Protein AF-A0A941ISI5-F1 (afdb_monomer_lite)

Foldseek 3Di:
DLVCCVVVVVDDNVVVVVLVVVDVVVDADDPCPVDPLLVLLLLLVQLVQLLLLLCLCLVLVPDVVSNVVSPVVSVVSVVSNVVSVVVLVVVCVVPVVVNVVSNVVCVVPPDHRCPPRVCVVVVVVVCVVSVSGD

Radius of gyration: 16.81 Å; chains: 1; bounding box: 42×26×42 Å

Structure (mmCIF, N/CA/C/O backbone):
data_AF-A0A941ISI5-F1
#
_entry.id   AF-A0A941ISI5-F1
#
loop_
_atom_site.group_PDB
_atom_site.id
_atom_site.type_symbol
_atom_site.label_atom_id
_atom_site.label_alt_id
_atom_site.label_comp_id
_atom_site.label_asym_id
_atom_site.label_entity_id
_atom_site.label_seq_id
_atom_site.pdbx_PDB_ins_code
_atom_site.Cartn_x
_atom_site.Cartn_y
_atom_site.Cartn_z
_atom_site.occupancy
_atom_site.B_iso_or_equiv
_atom_site.auth_seq_id
_atom_site.auth_comp_id
_atom_site.auth_asym_id
_atom_site.auth_atom_id
_atom_site.pdbx_PDB_model_num
ATOM 1 N N . MET A 1 1 ? -10.518 -8.007 8.949 1.00 93.00 1 MET A N 1
ATOM 2 C CA . MET A 1 1 ? -10.632 -6.576 9.322 1.00 93.00 1 MET A CA 1
ATOM 3 C C . MET A 1 1 ? -12.075 -6.131 9.519 1.00 93.00 1 MET A C 1
ATOM 5 O O . MET A 1 1 ? -12.406 -5.774 10.636 1.00 93.00 1 MET A O 1
ATOM 9 N N . ARG A 1 2 ? -12.946 -6.188 8.500 1.00 94.56 2 ARG A N 1
ATOM 10 C CA . ARG A 1 2 ? -14.364 -5.791 8.627 1.00 94.56 2 ARG A CA 1
ATOM 11 C C . ARG A 1 2 ? -15.073 -6.449 9.815 1.00 94.56 2 ARG A C 1
ATOM 13 O O . ARG A 1 2 ? -15.578 -5.751 10.681 1.00 94.56 2 ARG A O 1
ATOM 20 N N . ASP A 1 3 ? -15.046 -7.776 9.890 1.00 95.25 3 ASP A N 1
ATOM 21 C CA . ASP A 1 3 ? -15.761 -8.497 10.952 1.00 95.25 3 ASP A CA 1
ATOM 22 C C . ASP A 1 3 ? -15.199 -8.193 12.342 1.00 95.25 3 ASP A C 1
ATOM 24 O O . ASP A 1 3 ? -15.957 -8.104 13.299 1.00 95.25 3 ASP A O 1
ATOM 28 N N . TYR A 1 4 ? -13.886 -7.954 12.440 1.00 96.12 4 TYR A N 1
ATOM 29 C CA . TYR A 1 4 ? -13.265 -7.469 13.671 1.00 96.12 4 TYR A CA 1
ATOM 30 C C . TYR A 1 4 ? -13.867 -6.123 14.093 1.00 96.12 4 TYR A C 1
ATOM 32 O O . TYR A 1 4 ? -14.339 -6.015 15.217 1.00 96.12 4 TYR A O 1
ATOM 40 N N . LEU A 1 5 ? -13.919 -5.139 13.186 1.00 96.31 5 LEU A N 1
ATOM 41 C CA . LEU A 1 5 ? -14.471 -3.806 13.462 1.00 96.31 5 LEU A CA 1
ATOM 42 C C . LEU A 1 5 ? -15.951 -3.852 13.874 1.00 96.31 5 LEU A C 1
ATOM 44 O O . LEU A 1 5 ? -16.368 -3.105 14.758 1.00 96.31 5 LEU A O 1
ATOM 48 N N . LEU A 1 6 ? -16.735 -4.741 13.257 1.00 95.25 6 LEU A N 1
ATOM 49 C CA . LEU A 1 6 ? -18.151 -4.926 13.578 1.00 95.25 6 LEU A CA 1
ATOM 50 C C . LEU A 1 6 ? -18.347 -5.632 14.927 1.00 95.25 6 LEU A C 1
ATOM 52 O O . LEU A 1 6 ? -19.168 -5.201 15.735 1.00 95.25 6 LEU A O 1
ATOM 56 N N . ALA A 1 7 ? -17.589 -6.700 15.189 1.00 96.12 7 ALA A N 1
ATOM 57 C CA . ALA A 1 7 ? -17.700 -7.479 16.420 1.00 96.12 7 ALA A CA 1
ATOM 58 C C . ALA A 1 7 ? -17.195 -6.705 17.645 1.00 96.12 7 ALA A C 1
ATOM 60 O O . ALA A 1 7 ? -17.811 -6.776 18.707 1.00 96.12 7 ALA A O 1
ATOM 61 N N . SER A 1 8 ? -16.108 -5.940 17.497 1.00 95.12 8 SER A N 1
ATOM 62 C CA . SER A 1 8 ? -15.562 -5.095 18.565 1.00 95.12 8 SER A CA 1
ATOM 63 C C . SER A 1 8 ? -16.340 -3.794 18.760 1.00 95.12 8 SER A C 1
ATOM 65 O O . SER A 1 8 ? -16.161 -3.129 19.777 1.00 95.12 8 SER A O 1
ATOM 67 N N . ARG A 1 9 ? -17.201 -3.424 17.799 1.00 94.50 9 ARG A N 1
ATOM 68 C CA . ARG A 1 9 ? -17.879 -2.119 17.735 1.00 94.50 9 ARG A CA 1
ATOM 69 C C . ARG A 1 9 ? -16.901 -0.940 17.782 1.00 94.50 9 ARG A C 1
ATOM 71 O O . ARG A 1 9 ? -17.235 0.123 18.297 1.00 94.50 9 ARG A O 1
ATOM 78 N N . ALA A 1 10 ? -15.700 -1.124 17.233 1.00 92.56 10 ALA A N 1
ATOM 79 C CA . ALA A 1 10 ? -14.674 -0.083 17.178 1.00 92.56 10 ALA A CA 1
ATOM 80 C C . ALA A 1 10 ? -15.065 1.098 16.270 1.00 92.56 10 ALA A C 1
ATOM 82 O O . ALA A 1 10 ? -14.480 2.173 16.370 1.00 92.56 10 ALA A O 1
ATOM 83 N N . VAL A 1 11 ? -16.046 0.906 15.382 1.00 94.56 11 VAL A N 1
ATOM 84 C CA . VAL A 1 11 ? -16.573 1.935 14.477 1.00 94.56 11 VAL A CA 1
ATOM 85 C C . VAL A 1 11 ? -18.090 1.825 14.342 1.00 94.56 11 VAL A C 1
ATOM 87 O O . VAL A 1 11 ? -18.692 0.798 14.653 1.00 94.56 11 VAL A O 1
ATOM 90 N N . ASP A 1 12 ? -18.696 2.895 13.834 1.00 96.69 12 ASP A N 1
ATOM 91 C CA . ASP A 1 12 ? -20.098 2.941 13.425 1.00 96.69 12 ASP A CA 1
ATOM 92 C C . ASP A 1 12 ? -20.308 2.050 12.176 1.00 96.69 12 ASP A C 1
ATOM 94 O O . ASP A 1 12 ? -19.721 2.336 11.123 1.00 96.69 12 ASP A O 1
ATOM 98 N N . PRO A 1 13 ? -21.089 0.955 12.275 1.00 95.56 13 PRO A N 1
ATOM 99 C CA . PRO A 1 13 ? -21.221 -0.026 11.200 1.00 95.56 13 PRO A CA 1
ATOM 100 C C . PRO A 1 13 ? -21.941 0.540 9.972 1.00 95.56 13 PRO A C 1
ATOM 102 O O . PRO A 1 13 ? -21.572 0.206 8.846 1.00 95.56 13 PRO A O 1
ATOM 105 N N . ASP A 1 14 ? -22.913 1.433 10.171 1.00 96.31 14 ASP A N 1
ATOM 106 C CA . ASP A 1 14 ? -23.683 2.017 9.074 1.00 96.31 14 ASP A CA 1
ATOM 107 C C . ASP A 1 14 ? -22.796 2.956 8.260 1.00 96.31 14 ASP A C 1
ATOM 109 O O . ASP A 1 14 ? -22.764 2.885 7.030 1.00 96.31 14 ASP A O 1
ATOM 113 N N . LYS A 1 15 ? -21.997 3.786 8.943 1.00 94.56 15 LYS A N 1
ATOM 114 C CA . LYS A 1 15 ? -21.024 4.661 8.274 1.00 94.56 15 LYS A CA 1
ATOM 115 C C . LYS A 1 15 ? -19.944 3.871 7.547 1.00 94.56 15 LYS A C 1
ATOM 117 O O . LYS A 1 15 ? -19.574 4.252 6.438 1.00 94.56 15 LYS A O 1
ATOM 122 N N . LEU A 1 16 ? -19.447 2.782 8.142 1.00 93.69 16 LEU A N 1
ATOM 123 C CA . LEU A 1 16 ? -18.443 1.926 7.508 1.00 93.69 16 LEU A CA 1
ATOM 124 C C . LEU A 1 16 ? -18.963 1.346 6.186 1.00 93.69 16 LEU A C 1
ATOM 126 O O . LEU A 1 16 ? -18.259 1.399 5.176 1.00 93.69 16 LEU A O 1
ATOM 130 N N . GLU A 1 17 ? -20.183 0.807 6.173 1.00 95.31 17 GLU A N 1
ATOM 131 C CA . GLU A 1 17 ? -20.750 0.218 4.957 1.00 95.31 17 GLU A CA 1
ATOM 132 C C . GLU A 1 17 ? -21.143 1.267 3.922 1.00 95.31 17 GLU A C 1
ATOM 134 O O . GLU A 1 17 ? -20.846 1.080 2.744 1.00 95.31 17 GLU A O 1
ATOM 139 N N . GLN A 1 18 ? -21.731 2.396 4.333 1.00 94.50 18 GLN A N 1
ATOM 140 C CA . GLN A 1 18 ? -22.018 3.507 3.417 1.00 94.50 18 GLN A CA 1
ATOM 141 C C . GLN A 1 18 ? -20.746 3.977 2.708 1.00 94.50 18 GLN A C 1
ATOM 143 O O . GLN A 1 18 ? -20.728 4.114 1.484 1.00 94.50 18 GLN A O 1
ATOM 148 N N . PHE A 1 19 ? -19.664 4.153 3.466 1.00 91.12 19 PHE A N 1
ATOM 149 C CA . PHE A 1 19 ? -18.372 4.543 2.924 1.00 91.12 19 PHE A CA 1
ATOM 150 C C . PHE A 1 19 ? -17.800 3.487 1.963 1.00 91.12 19 PHE A C 1
ATOM 152 O O . PHE A 1 19 ? -17.347 3.827 0.870 1.00 91.12 19 PHE A O 1
ATOM 159 N N . ARG A 1 20 ? -17.872 2.195 2.318 1.00 91.56 20 ARG A N 1
ATOM 160 C CA . ARG A 1 20 ? -17.443 1.102 1.427 1.00 91.56 20 ARG A CA 1
ATOM 161 C C . ARG A 1 20 ? -18.237 1.071 0.124 1.00 91.56 20 ARG A C 1
ATOM 163 O O . ARG A 1 20 ? -17.633 0.905 -0.931 1.00 91.56 20 ARG A O 1
ATOM 170 N N . MET A 1 21 ? -19.563 1.206 0.187 1.00 93.81 21 MET A N 1
ATOM 171 C CA . MET A 1 21 ? -20.416 1.177 -1.005 1.00 93.81 21 MET A CA 1
ATOM 172 C C . MET A 1 21 ? -20.149 2.375 -1.917 1.00 93.81 21 MET A C 1
ATOM 174 O O . MET A 1 21 ? -20.075 2.193 -3.131 1.00 93.81 21 MET A O 1
ATOM 178 N N . ALA A 1 22 ? -19.950 3.568 -1.347 1.00 91.06 22 ALA A N 1
ATOM 179 C CA . ALA A 1 22 ? -19.582 4.759 -2.110 1.00 91.06 22 ALA A CA 1
ATOM 180 C C . ALA A 1 22 ? -18.252 4.551 -2.851 1.00 91.06 22 ALA A C 1
ATOM 182 O O . ALA A 1 22 ? -18.219 4.626 -4.077 1.00 91.06 22 ALA A O 1
ATOM 183 N N . HIS A 1 23 ? -17.195 4.162 -2.130 1.00 87.06 23 HIS A N 1
ATOM 184 C CA . HIS A 1 23 ? -15.875 3.943 -2.723 1.00 87.06 23 HIS A CA 1
ATOM 185 C C . HIS A 1 23 ? -15.885 2.854 -3.811 1.00 87.06 23 HIS A C 1
ATOM 187 O O . HIS A 1 23 ? -15.310 3.026 -4.882 1.00 87.06 23 HIS A O 1
ATOM 193 N N . MET A 1 24 ? -16.587 1.740 -3.573 1.00 89.88 24 MET A N 1
ATOM 194 C CA . MET A 1 24 ? -16.704 0.669 -4.568 1.00 89.88 24 MET A CA 1
ATOM 195 C C . MET A 1 24 ? -17.481 1.084 -5.821 1.00 89.88 24 MET A C 1
ATOM 197 O O . MET A 1 24 ? -17.214 0.548 -6.894 1.00 89.88 24 MET A O 1
ATOM 201 N N . SER A 1 25 ? -18.439 2.004 -5.687 1.00 91.38 25 SER A N 1
ATOM 202 C CA . SER A 1 25 ? -19.242 2.501 -6.811 1.00 91.38 25 SER A CA 1
ATOM 203 C C . SER A 1 25 ? -18.483 3.522 -7.659 1.00 91.38 25 SER A C 1
ATOM 205 O O . SER A 1 25 ? -18.705 3.591 -8.864 1.00 91.38 25 SER A O 1
ATOM 207 N N . GLU A 1 26 ? -17.585 4.298 -7.047 1.00 88.00 26 GLU A N 1
ATOM 208 C CA . GLU A 1 26 ? -16.682 5.220 -7.749 1.00 88.00 26 GLU A CA 1
ATOM 209 C C . GLU A 1 26 ? -15.611 4.467 -8.551 1.00 88.00 26 GLU A C 1
ATOM 211 O O . GLU A 1 26 ? -15.233 4.888 -9.645 1.00 88.00 26 GLU A O 1
ATOM 216 N N . GLY A 1 27 ? -15.163 3.322 -8.032 1.00 83.50 27 GLY A N 1
ATOM 217 C CA . GLY A 1 27 ? -14.104 2.526 -8.636 1.00 83.50 27 GLY A CA 1
ATOM 218 C C . GLY A 1 27 ? -12.713 3.120 -8.404 1.00 83.50 27 GLY A C 1
ATOM 219 O O . GLY A 1 27 ? -12.524 4.100 -7.686 1.00 83.50 27 GLY A O 1
ATOM 220 N N . PHE A 1 28 ? -11.706 2.484 -8.997 1.00 83.69 28 PHE A N 1
ATOM 221 C CA . PHE A 1 28 ? -10.315 2.909 -8.897 1.00 83.69 28 PHE A CA 1
ATOM 222 C C . PHE A 1 28 ? -9.628 2.754 -10.247 1.00 83.69 28 PHE A C 1
ATOM 224 O O . PHE A 1 28 ? -9.739 1.714 -10.899 1.00 83.69 28 PHE A O 1
ATOM 231 N N . GLU A 1 29 ? -8.878 3.777 -10.637 1.00 84.38 29 GLU A N 1
ATOM 232 C CA . GLU A 1 29 ? -8.007 3.747 -11.800 1.00 84.38 29 GLU A CA 1
ATOM 233 C C . GLU A 1 29 ? -6.581 4.062 -11.349 1.00 84.38 29 GLU A C 1
ATOM 235 O O . GLU A 1 29 ? -6.342 5.064 -10.682 1.00 84.38 29 GLU A O 1
ATOM 240 N N . SER A 1 30 ? -5.628 3.193 -11.693 1.00 84.88 30 SER A N 1
ATOM 241 C CA . SER A 1 30 ? -4.225 3.435 -11.361 1.00 84.88 30 SER A CA 1
ATOM 242 C C . SER A 1 30 ? -3.618 4.470 -12.303 1.00 84.88 30 SER A C 1
ATOM 244 O O . SER A 1 30 ? -3.618 4.266 -13.521 1.00 84.88 30 SER A O 1
ATOM 246 N N . ASP A 1 31 ? -2.966 5.487 -11.738 1.00 86.62 31 ASP A N 1
ATOM 247 C CA . ASP A 1 31 ? -2.138 6.451 -12.480 1.00 86.62 31 ASP A CA 1
ATOM 248 C C . ASP A 1 31 ? -1.056 5.757 -13.333 1.00 86.62 31 ASP A C 1
ATOM 250 O O . ASP A 1 31 ? -0.633 6.255 -14.378 1.00 86.62 31 ASP A O 1
ATOM 254 N N . ASN A 1 32 ? -0.649 4.547 -12.936 1.00 90.88 32 ASN A N 1
ATOM 255 C CA . ASN A 1 32 ? 0.401 3.764 -13.579 1.00 90.88 32 ASN A CA 1
ATOM 256 C C . ASN A 1 32 ? -0.114 2.770 -14.635 1.00 90.88 32 ASN A C 1
ATOM 258 O O . ASN A 1 32 ? 0.688 2.028 -15.205 1.00 90.88 32 ASN A O 1
ATOM 262 N N . ARG A 1 33 ? -1.421 2.767 -14.960 1.00 87.62 33 ARG A N 1
ATOM 263 C CA . ARG A 1 33 ? -2.024 1.815 -15.924 1.00 87.62 33 ARG A CA 1
ATOM 264 C C . ARG A 1 33 ? -1.387 1.842 -17.317 1.00 87.62 33 ARG A C 1
ATOM 266 O O . ARG A 1 33 ? -1.517 0.895 -18.085 1.00 87.62 33 ARG A O 1
ATOM 273 N N . HIS A 1 34 ? -0.729 2.947 -17.655 1.00 91.56 34 HIS A N 1
ATOM 274 C CA . HIS A 1 34 ? -0.085 3.179 -18.941 1.00 91.56 34 HIS A CA 1
ATOM 275 C C . HIS A 1 34 ? 1.222 2.381 -19.116 1.00 91.56 34 HIS A C 1
ATOM 277 O O . HIS A 1 34 ? 1.720 2.271 -20.234 1.00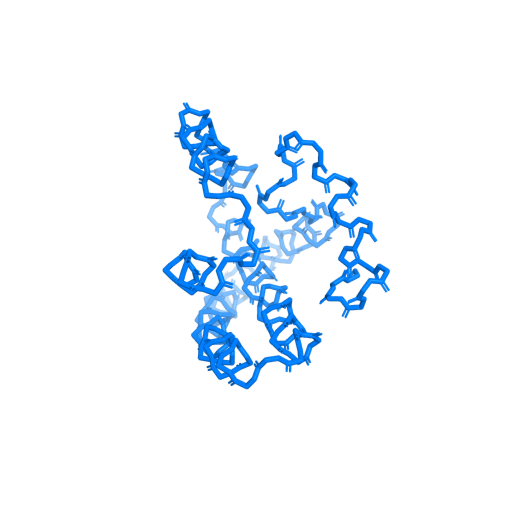 91.56 34 HIS A O 1
ATOM 283 N N . SER A 1 35 ? 1.799 1.834 -18.037 1.00 95.75 35 SER A N 1
ATOM 284 C CA . SER A 1 35 ? 3.084 1.133 -18.077 1.00 95.75 35 SER A CA 1
ATOM 285 C C . SER A 1 35 ? 3.160 0.005 -17.050 1.00 95.75 35 SER A C 1
ATOM 287 O O . SER A 1 35 ? 3.013 0.215 -15.845 1.00 95.75 35 SER A O 1
ATOM 289 N N . MET A 1 36 ? 3.492 -1.201 -17.521 1.00 94.88 36 MET A N 1
ATOM 290 C CA . MET A 1 36 ? 3.722 -2.351 -16.641 1.00 94.88 36 MET A CA 1
ATOM 291 C C . MET A 1 36 ? 4.916 -2.148 -15.702 1.00 94.88 36 MET A C 1
ATOM 293 O O . MET A 1 36 ? 4.833 -2.546 -14.545 1.00 94.88 36 MET A O 1
ATOM 297 N N . LEU A 1 37 ? 5.998 -1.500 -16.155 1.00 97.00 37 LEU A N 1
ATOM 298 C CA . LEU A 1 37 ? 7.150 -1.215 -15.288 1.00 97.00 37 LEU A CA 1
ATOM 299 C C . LEU A 1 37 ? 6.768 -0.262 -14.151 1.00 97.00 37 LEU A C 1
ATOM 301 O O . LEU A 1 37 ? 7.118 -0.525 -13.004 1.00 97.00 37 LEU A O 1
ATOM 305 N N . HIS A 1 38 ? 5.995 0.788 -14.445 1.00 97.25 38 HIS A N 1
ATOM 306 C CA . HIS A 1 38 ? 5.497 1.707 -13.417 1.00 97.25 38 HIS A CA 1
ATOM 307 C C . HIS A 1 38 ? 4.510 1.021 -12.476 1.00 97.25 38 HIS A C 1
ATOM 309 O O . HIS A 1 38 ? 4.580 1.220 -11.271 1.00 97.25 38 HIS A O 1
ATOM 315 N N . SER A 1 39 ? 3.622 0.174 -13.001 1.00 96.00 39 SER A N 1
ATOM 316 C CA . SER A 1 39 ? 2.673 -0.586 -12.182 1.00 96.00 39 SER A CA 1
ATOM 317 C C . SER A 1 39 ? 3.393 -1.528 -11.213 1.00 96.00 39 SER A C 1
ATOM 319 O O . SER A 1 39 ? 3.107 -1.523 -10.020 1.00 96.00 39 SER A O 1
ATOM 321 N N . VAL A 1 40 ? 4.378 -2.291 -11.694 1.00 96.94 40 VAL A N 1
ATOM 322 C CA . VAL A 1 40 ? 5.176 -3.197 -10.853 1.00 96.94 40 VAL A CA 1
ATOM 323 C C . VAL A 1 40 ? 6.009 -2.414 -9.834 1.00 96.94 40 VAL A C 1
ATOM 325 O O . VAL A 1 40 ? 6.062 -2.806 -8.669 1.00 96.94 40 VAL A O 1
ATOM 328 N N . ALA A 1 41 ? 6.617 -1.294 -10.240 1.00 96.75 41 ALA A N 1
ATOM 329 C CA . ALA A 1 41 ? 7.338 -0.411 -9.325 1.00 96.75 41 ALA A CA 1
ATOM 330 C C . ALA A 1 41 ? 6.414 0.138 -8.231 1.00 96.75 41 ALA A C 1
ATOM 332 O O . ALA A 1 41 ? 6.732 0.028 -7.049 1.00 96.75 41 ALA A O 1
ATOM 333 N N . TYR A 1 42 ? 5.244 0.652 -8.611 1.00 96.62 42 TYR A N 1
ATOM 334 C CA . TYR A 1 42 ? 4.240 1.183 -7.696 1.00 96.62 42 TYR A CA 1
ATOM 335 C C . TYR A 1 42 ? 3.809 0.155 -6.657 1.00 96.62 42 TYR A C 1
A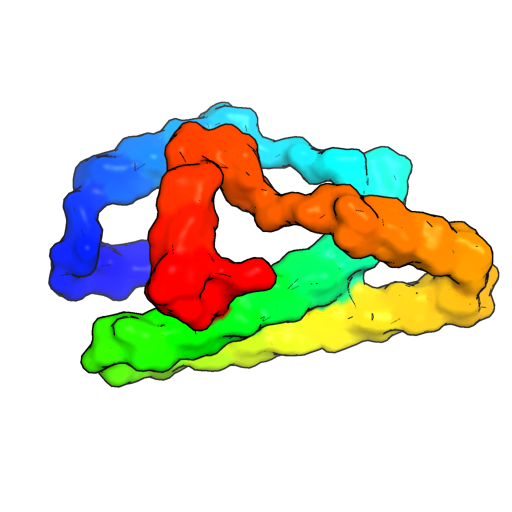TOM 337 O O . TYR A 1 42 ? 3.879 0.439 -5.463 1.00 96.62 42 TYR A O 1
ATOM 345 N N . VAL A 1 43 ? 3.428 -1.050 -7.090 1.00 95.94 43 VAL A N 1
ATOM 346 C CA . VAL A 1 43 ? 2.957 -2.082 -6.159 1.00 95.94 43 VAL A CA 1
ATOM 347 C C . VAL A 1 43 ? 4.093 -2.575 -5.254 1.00 95.94 43 VAL A C 1
ATOM 349 O O . VAL A 1 43 ? 3.861 -2.802 -4.072 1.00 95.94 43 VAL A O 1
ATOM 352 N N . ALA A 1 44 ? 5.345 -2.638 -5.728 1.00 95.44 44 ALA A N 1
ATOM 353 C CA . ALA A 1 44 ? 6.479 -2.985 -4.863 1.00 95.44 44 ALA A CA 1
ATOM 354 C C . ALA A 1 44 ? 6.640 -2.015 -3.674 1.00 95.44 44 ALA A C 1
ATOM 356 O O . ALA A 1 44 ? 6.861 -2.457 -2.544 1.00 95.44 44 ALA A O 1
ATOM 357 N N . PHE A 1 45 ? 6.510 -0.705 -3.912 1.00 95.00 45 PHE A N 1
ATOM 358 C CA . PHE A 1 45 ? 6.562 0.298 -2.842 1.00 95.00 45 PHE A CA 1
ATOM 359 C C . PHE A 1 45 ? 5.283 0.325 -2.006 1.00 95.00 45 PHE A C 1
ATOM 361 O O . PHE A 1 45 ? 5.356 0.453 -0.785 1.00 95.00 45 PHE A O 1
ATOM 368 N N . GLN A 1 46 ? 4.120 0.164 -2.635 1.00 95.88 46 GLN A N 1
ATOM 369 C CA . GLN A 1 46 ? 2.842 0.175 -1.935 1.00 95.88 46 GLN A CA 1
ATOM 370 C C . GLN A 1 46 ? 2.709 -0.994 -0.953 1.00 95.88 46 GLN A C 1
ATOM 372 O O . GLN A 1 46 ? 2.248 -0.772 0.162 1.00 95.88 46 GLN A O 1
ATOM 377 N N . GLU A 1 47 ? 3.159 -2.197 -1.312 1.00 96.88 47 GLU A N 1
ATOM 378 C CA . GLU A 1 47 ? 3.147 -3.364 -0.415 1.00 96.88 47 GLU A CA 1
ATOM 379 C C . GLU A 1 47 ? 4.113 -3.186 0.770 1.00 96.88 47 GLU A C 1
ATOM 381 O O . GLU A 1 47 ? 3.828 -3.588 1.899 1.00 96.88 47 GLU A O 1
ATOM 386 N N . LEU A 1 48 ? 5.257 -2.519 0.556 1.00 93.94 48 LEU A N 1
ATOM 387 C CA . LEU A 1 48 ? 6.139 -2.133 1.662 1.00 93.94 48 LEU A CA 1
ATOM 388 C C . LEU A 1 48 ? 5.452 -1.130 2.598 1.00 93.94 48 LEU A C 1
ATOM 390 O O . LEU A 1 48 ? 5.542 -1.266 3.820 1.00 93.94 48 LEU A O 1
ATOM 394 N N . ALA A 1 49 ? 4.777 -0.132 2.025 1.00 93.69 49 ALA A N 1
ATOM 395 C CA . ALA A 1 49 ? 4.076 0.899 2.774 1.00 93.69 49 ALA A CA 1
ATOM 396 C C . ALA A 1 49 ? 2.950 0.309 3.633 1.00 93.69 49 ALA A C 1
ATOM 398 O O . ALA A 1 49 ? 2.869 0.581 4.835 1.00 93.69 49 ALA A O 1
ATOM 399 N N . THR A 1 50 ? 2.112 -0.551 3.052 1.00 93.81 50 THR A N 1
ATOM 400 C CA . THR A 1 50 ? 0.997 -1.153 3.784 1.00 93.81 50 THR A CA 1
ATOM 401 C C . THR A 1 50 ? 1.466 -2.156 4.828 1.00 93.81 50 THR A C 1
ATOM 403 O O . THR A 1 50 ? 0.933 -2.132 5.936 1.00 93.81 50 THR A O 1
ATOM 406 N N . ARG A 1 51 ? 2.559 -2.895 4.582 1.00 95.75 51 ARG A N 1
ATOM 407 C CA . ARG A 1 51 ? 3.206 -3.726 5.613 1.00 95.75 51 ARG A CA 1
ATOM 408 C C . ARG A 1 51 ? 3.554 -2.927 6.864 1.00 95.75 51 ARG A C 1
ATOM 410 O O . ARG A 1 51 ? 3.319 -3.392 7.983 1.00 95.75 51 ARG A O 1
ATOM 417 N N . ILE A 1 52 ? 4.168 -1.756 6.687 1.00 94.69 52 ILE A N 1
ATOM 418 C CA . ILE A 1 52 ? 4.538 -0.871 7.799 1.00 94.69 52 ILE A CA 1
ATOM 419 C C . ILE A 1 52 ? 3.269 -0.374 8.495 1.00 94.69 52 ILE A C 1
ATOM 421 O O . ILE A 1 52 ? 3.150 -0.511 9.713 1.00 94.69 52 ILE A O 1
ATOM 425 N N . SER A 1 53 ? 2.297 0.113 7.720 1.00 94.81 53 SER A N 1
ATOM 426 C CA . SER A 1 53 ? 1.030 0.625 8.244 1.00 94.81 53 SER A CA 1
ATOM 427 C C . SER A 1 53 ? 0.263 -0.424 9.061 1.00 94.81 53 SER A C 1
ATOM 429 O O . SER A 1 53 ? -0.141 -0.133 10.187 1.00 94.81 53 SER A O 1
ATOM 431 N N . HIS A 1 54 ? 0.116 -1.660 8.576 1.00 96.81 54 HIS A N 1
ATOM 432 C CA . HIS A 1 54 ? -0.578 -2.724 9.305 1.00 96.81 54 HIS A CA 1
ATOM 433 C C . HIS A 1 54 ? 0.159 -3.132 10.575 1.00 96.81 54 HIS A C 1
ATOM 435 O O . HIS A 1 54 ? -0.472 -3.295 11.620 1.00 96.81 54 HIS A O 1
ATOM 441 N N . ARG A 1 55 ? 1.490 -3.257 10.519 1.00 95.50 55 ARG A N 1
ATOM 442 C CA . ARG A 1 55 ? 2.291 -3.591 11.700 1.00 95.50 55 ARG A CA 1
ATOM 443 C C . ARG A 1 55 ? 2.160 -2.522 12.786 1.00 95.50 55 ARG A C 1
ATOM 445 O O . ARG A 1 55 ? 1.939 -2.864 13.945 1.00 95.50 55 ARG A O 1
ATOM 452 N N . ASN A 1 56 ? 2.258 -1.249 12.411 1.00 96.06 56 ASN A N 1
ATOM 453 C CA . ASN A 1 56 ? 2.142 -0.141 13.355 1.00 96.06 56 ASN A CA 1
ATOM 454 C C . ASN A 1 56 ? 0.713 -0.007 13.891 1.00 96.06 56 ASN A C 1
ATOM 456 O O . ASN A 1 56 ? 0.530 0.133 15.095 1.00 96.06 56 ASN A O 1
ATOM 460 N N . THR A 1 57 ? -0.301 -0.133 13.029 1.00 95.94 57 THR A N 1
ATOM 461 C CA . THR A 1 57 ? -1.715 -0.107 13.443 1.00 95.94 57 THR A CA 1
ATOM 462 C C . THR A 1 57 ? -2.024 -1.223 14.438 1.00 95.94 57 THR A C 1
ATOM 464 O O . THR A 1 57 ? -2.685 -0.980 15.445 1.00 95.94 57 THR A O 1
ATOM 467 N N . GLY A 1 58 ? -1.527 -2.440 14.188 1.00 95.94 58 GLY A N 1
ATOM 468 C CA . GLY A 1 58 ? -1.686 -3.572 15.100 1.00 95.94 58 GLY A CA 1
ATOM 469 C C . GLY A 1 58 ? -1.117 -3.257 16.477 1.00 95.94 58 GLY A C 1
ATOM 470 O O . GLY A 1 58 ? -1.843 -3.321 17.469 1.00 95.94 58 GLY A O 1
ATOM 471 N N . HIS A 1 59 ? 0.134 -2.799 16.513 1.00 94.62 59 HIS A N 1
ATOM 472 C CA . HIS A 1 59 ? 0.820 -2.451 17.752 1.00 94.62 59 HIS A CA 1
ATOM 473 C C . HIS A 1 59 ? 0.117 -1.330 18.531 1.00 94.62 59 HIS A C 1
ATOM 475 O O . HIS A 1 59 ? -0.080 -1.435 19.741 1.00 94.62 59 HIS A O 1
ATOM 481 N N . GLN A 1 60 ? -0.303 -0.275 17.835 1.00 95.00 60 GLN A N 1
ATOM 482 C CA . GLN A 1 60 ? -0.907 0.903 18.456 1.00 95.00 60 GLN A CA 1
ATOM 483 C C . GLN A 1 60 ? -2.371 0.733 18.844 1.00 95.00 60 GLN A C 1
ATOM 485 O O . GLN A 1 60 ? -2.882 1.502 19.654 1.00 95.00 60 GLN A O 1
ATOM 490 N N . SER A 1 61 ? -3.051 -0.283 18.313 1.00 93.94 61 SER A N 1
ATOM 491 C CA . SER A 1 61 ? -4.445 -0.559 18.664 1.00 93.94 61 SER A CA 1
ATOM 492 C C . SER A 1 61 ? -4.654 -0.862 20.153 1.00 93.94 61 SER A C 1
ATOM 494 O O . SER A 1 61 ? -5.766 -0.706 20.653 1.00 93.94 61 SER A O 1
ATOM 496 N N . GLY A 1 62 ? -3.618 -1.340 20.857 1.00 94.12 62 GLY A N 1
ATOM 497 C CA . GLY A 1 62 ? -3.725 -1.817 22.238 1.00 94.12 62 GLY A CA 1
ATOM 498 C C . GLY A 1 62 ? -4.562 -3.096 22.403 1.00 94.12 62 GLY A C 1
ATOM 499 O O . GLY A 1 62 ? -4.769 -3.543 23.530 1.00 94.12 62 GLY A O 1
ATOM 500 N N . ASP A 1 63 ? -5.028 -3.702 21.306 1.00 96.38 63 ASP A N 1
ATOM 501 C CA . ASP A 1 63 ? -5.858 -4.906 21.298 1.00 96.38 63 ASP A CA 1
ATOM 502 C C . ASP A 1 63 ? -5.055 -6.115 20.774 1.00 96.38 63 ASP A C 1
ATOM 504 O O . ASP A 1 63 ? -4.713 -6.162 19.587 1.00 96.38 63 ASP A O 1
ATOM 508 N N . PRO A 1 64 ? -4.803 -7.146 21.608 1.00 96.62 64 PRO A N 1
ATOM 509 C CA . PRO A 1 64 ? -4.070 -8.346 21.201 1.00 96.62 64 PRO A CA 1
ATOM 510 C C . PRO A 1 64 ? -4.679 -9.104 20.011 1.00 96.62 64 PRO A C 1
ATOM 512 O O . PRO A 1 64 ? -3.964 -9.814 19.296 1.00 96.62 64 PRO A O 1
ATOM 515 N N . VAL A 1 65 ? -5.998 -9.011 19.805 1.00 96.75 65 VAL A N 1
ATOM 516 C CA . VAL A 1 65 ? -6.683 -9.637 18.664 1.00 96.75 65 VAL A CA 1
ATOM 517 C C . VAL A 1 65 ? -6.394 -8.857 17.387 1.00 96.75 65 VAL A C 1
ATOM 519 O O . VAL A 1 65 ? -6.081 -9.465 16.359 1.00 96.75 65 VAL A O 1
ATOM 522 N N . CYS A 1 66 ? -6.455 -7.526 17.459 1.00 97.25 66 CYS A N 1
ATOM 523 C CA . CYS A 1 66 ? -6.127 -6.646 16.342 1.00 97.25 66 CYS A CA 1
ATOM 524 C C . CYS A 1 66 ? -4.660 -6.793 15.937 1.00 97.25 66 CYS A C 1
ATOM 526 O O . CYS A 1 66 ? -4.378 -7.052 14.767 1.00 97.25 66 CYS A O 1
ATOM 528 N N . ASP A 1 67 ? -3.744 -6.739 16.907 1.00 97.62 67 ASP A N 1
ATOM 529 C CA . ASP A 1 67 ? -2.305 -6.883 16.676 1.00 97.62 67 ASP A CA 1
ATOM 530 C C . ASP A 1 67 ? -1.980 -8.200 15.960 1.00 97.62 67 ASP A C 1
ATOM 532 O O . ASP A 1 67 ? -1.365 -8.220 14.893 1.00 97.62 67 ASP A O 1
ATOM 536 N N . ARG A 1 68 ? -2.514 -9.322 16.458 1.00 97.62 68 ARG A N 1
ATOM 537 C CA . ARG A 1 68 ? -2.311 -10.634 15.828 1.00 97.62 68 ARG A CA 1
ATOM 538 C C . ARG A 1 68 ? -2.911 -10.720 14.425 1.00 97.62 68 ARG A C 1
ATOM 540 O O . ARG A 1 68 ? -2.330 -11.374 13.558 1.00 97.62 68 ARG A O 1
ATOM 547 N N . MET A 1 69 ? -4.083 -10.122 14.202 1.00 97.94 69 MET A N 1
ATOM 548 C CA . MET A 1 69 ? -4.719 -10.093 12.884 1.00 97.94 69 MET A CA 1
ATOM 549 C C . MET A 1 69 ? -3.869 -9.290 11.895 1.00 97.94 69 MET A C 1
ATOM 551 O O . MET A 1 69 ? -3.563 -9.794 10.815 1.00 97.94 69 MET A O 1
ATOM 555 N N . LEU A 1 70 ? -3.465 -8.072 12.257 1.00 98.06 70 LEU A N 1
ATOM 556 C CA . LEU A 1 70 ? -2.710 -7.188 11.372 1.00 98.06 70 LEU A CA 1
ATOM 557 C C . LEU A 1 70 ? -1.265 -7.653 11.165 1.00 98.06 70 LEU A C 1
ATOM 559 O O . LEU A 1 70 ? -0.734 -7.485 10.073 1.00 98.06 70 LEU A O 1
ATOM 563 N N . ALA A 1 71 ? -0.659 -8.346 12.133 1.00 97.56 71 ALA A N 1
ATOM 564 C CA . ALA A 1 71 ? 0.635 -9.002 11.948 1.00 97.56 71 ALA A CA 1
ATOM 565 C C . ALA A 1 71 ? 0.603 -10.089 10.857 1.00 97.56 71 ALA A C 1
ATOM 567 O O . ALA A 1 71 ? 1.584 -10.264 10.130 1.00 97.56 71 ALA A O 1
ATOM 568 N N . ARG A 1 72 ? -0.518 -10.812 10.711 1.00 97.88 72 ARG A N 1
ATOM 569 C CA . ARG A 1 72 ? -0.699 -11.786 9.618 1.00 97.88 72 ARG A CA 1
ATOM 570 C C . ARG A 1 72 ? -0.807 -11.082 8.270 1.00 97.88 72 ARG A C 1
ATOM 572 O O . ARG A 1 72 ? -0.079 -11.447 7.358 1.00 97.88 72 ARG A O 1
ATOM 579 N N . ILE A 1 73 ? -1.616 -10.026 8.187 1.00 97.94 73 ILE A N 1
ATOM 580 C CA . ILE A 1 73 ? -1.749 -9.222 6.961 1.00 97.94 73 ILE A CA 1
ATOM 581 C C . ILE A 1 73 ? -0.390 -8.633 6.556 1.00 97.94 73 ILE A C 1
ATOM 583 O O . ILE A 1 73 ? 0.044 -8.820 5.427 1.00 97.94 73 ILE A O 1
ATOM 587 N N . ALA A 1 74 ? 0.350 -8.041 7.497 1.00 97.12 74 ALA A N 1
ATOM 588 C CA . ALA A 1 74 ? 1.687 -7.504 7.239 1.00 97.12 74 ALA A CA 1
ATOM 589 C C . ALA A 1 74 ? 2.703 -8.580 6.797 1.00 97.12 74 ALA A C 1
ATOM 591 O O . ALA A 1 74 ? 3.702 -8.276 6.141 1.00 97.12 74 ALA A O 1
ATOM 592 N N . THR A 1 75 ? 2.485 -9.845 7.175 1.00 97.50 75 THR A N 1
ATOM 593 C CA . THR A 1 75 ? 3.303 -10.969 6.698 1.00 97.50 75 THR A CA 1
ATOM 594 C C . THR A 1 75 ? 3.009 -11.263 5.229 1.00 97.50 75 THR A C 1
ATOM 596 O O . THR A 1 75 ? 3.954 -11.422 4.456 1.00 97.50 75 THR A O 1
ATOM 599 N N . ASP A 1 76 ? 1.738 -11.266 4.833 1.00 97.94 76 ASP A N 1
ATOM 600 C CA . ASP A 1 76 ? 1.328 -11.466 3.439 1.00 97.94 76 ASP A CA 1
ATOM 601 C C . ASP A 1 76 ? 1.851 -10.331 2.545 1.00 97.94 76 ASP A C 1
ATOM 603 O O . ASP A 1 76 ? 2.491 -10.585 1.525 1.00 97.94 76 ASP A O 1
ATOM 607 N N . GLU A 1 77 ? 1.724 -9.080 2.986 1.00 97.25 77 GLU A N 1
ATOM 608 C CA . GLU A 1 77 ? 2.247 -7.907 2.265 1.00 97.25 77 GLU A CA 1
ATOM 609 C C . GLU A 1 77 ? 3.772 -7.944 2.115 1.00 97.25 77 GLU A C 1
ATOM 611 O O . GLU A 1 77 ? 4.328 -7.541 1.094 1.00 97.25 77 GLU A O 1
ATOM 616 N N . ASN A 1 78 ? 4.489 -8.505 3.094 1.00 95.25 78 ASN A N 1
ATOM 617 C CA . ASN A 1 78 ? 5.922 -8.743 2.945 1.00 95.25 78 ASN A CA 1
ATOM 618 C C . ASN A 1 78 ? 6.224 -9.755 1.827 1.00 95.25 78 ASN A C 1
ATOM 620 O O . ASN A 1 78 ? 7.197 -9.575 1.093 1.00 95.25 78 ASN A O 1
ATOM 624 N N . LEU A 1 79 ? 5.420 -10.815 1.694 1.00 97.81 79 LEU A N 1
ATOM 625 C CA . LEU A 1 79 ? 5.571 -11.792 0.612 1.00 97.81 79 LEU A CA 1
ATOM 626 C C . LEU A 1 79 ? 5.251 -11.162 -0.749 1.00 97.81 79 LEU A C 1
ATOM 628 O O . LEU A 1 79 ? 6.006 -11.374 -1.701 1.00 97.81 79 LEU A O 1
ATOM 632 N N . HIS A 1 80 ? 4.205 -10.338 -0.832 1.00 98.12 80 HIS A N 1
ATOM 633 C CA . HIS A 1 80 ? 3.866 -9.590 -2.044 1.00 98.12 80 HIS A CA 1
ATOM 634 C C . HIS A 1 80 ? 4.980 -8.617 -2.438 1.00 98.12 80 HIS A C 1
ATOM 636 O O . HIS A 1 80 ? 5.434 -8.619 -3.582 1.00 98.12 80 HIS A O 1
ATOM 642 N N . MET A 1 81 ? 5.499 -7.842 -1.482 1.00 95.88 81 MET A N 1
ATOM 643 C CA . MET A 1 81 ? 6.618 -6.931 -1.718 1.00 95.88 81 MET A CA 1
ATOM 644 C C . MET A 1 81 ? 7.840 -7.682 -2.254 1.00 95.88 81 MET A C 1
ATOM 646 O O . MET A 1 81 ? 8.440 -7.260 -3.242 1.00 95.88 81 MET A O 1
ATOM 650 N N . VAL A 1 82 ? 8.192 -8.829 -1.660 1.00 96.88 82 VAL A N 1
ATOM 651 C CA . VAL A 1 82 ? 9.305 -9.661 -2.145 1.00 96.88 82 VAL A CA 1
ATOM 652 C C . VAL A 1 82 ? 9.055 -10.147 -3.572 1.00 96.88 82 VAL A C 1
ATOM 654 O O . VAL A 1 82 ? 9.983 -10.118 -4.384 1.00 96.88 82 VAL A O 1
ATOM 657 N N . PHE A 1 83 ? 7.827 -10.555 -3.895 1.00 98.19 83 PHE A N 1
ATOM 658 C CA . PHE A 1 83 ? 7.447 -10.957 -5.246 1.00 98.19 83 PHE A CA 1
ATOM 659 C C . PHE A 1 83 ? 7.663 -9.821 -6.259 1.00 98.19 83 PHE A C 1
ATOM 661 O O . PHE A 1 83 ? 8.434 -9.990 -7.207 1.00 98.19 83 PHE A O 1
ATOM 668 N N . TYR A 1 84 ? 7.083 -8.639 -6.032 1.00 97.88 84 TYR A N 1
ATOM 669 C CA . TYR A 1 84 ? 7.219 -7.507 -6.958 1.00 97.88 84 TYR A CA 1
ATOM 670 C C . TYR A 1 84 ? 8.646 -6.960 -7.028 1.00 97.88 84 TYR A C 1
ATOM 672 O O . TYR A 1 84 ? 9.130 -6.624 -8.109 1.00 97.88 84 TYR A O 1
ATOM 680 N N . ARG A 1 85 ? 9.381 -6.951 -5.912 1.00 96.56 85 ARG A N 1
ATOM 681 C CA . ARG A 1 85 ? 10.806 -6.599 -5.898 1.00 96.56 85 ARG A CA 1
ATOM 682 C C . ARG A 1 85 ? 11.630 -7.554 -6.762 1.00 96.56 85 ARG A C 1
ATOM 684 O O . ARG A 1 85 ? 12.546 -7.116 -7.453 1.00 96.56 85 ARG A O 1
ATOM 691 N N . ASN A 1 86 ? 11.333 -8.853 -6.735 1.00 98.12 86 ASN A N 1
ATOM 692 C CA . ASN A 1 86 ? 12.034 -9.824 -7.576 1.00 98.12 86 ASN A CA 1
ATOM 693 C C . ASN A 1 86 ? 11.705 -9.622 -9.066 1.00 98.12 86 ASN A C 1
ATOM 695 O O . ASN A 1 86 ? 12.603 -9.751 -9.896 1.00 98.12 86 ASN A O 1
ATOM 699 N N . LEU A 1 87 ? 10.470 -9.233 -9.403 1.00 98.00 87 LEU A N 1
ATOM 700 C CA . LEU A 1 87 ? 10.118 -8.826 -10.769 1.00 98.00 87 LEU A CA 1
ATOM 701 C C . LEU A 1 87 ? 10.890 -7.575 -11.209 1.00 98.00 87 LEU A C 1
ATOM 703 O O . LEU A 1 87 ? 11.449 -7.570 -12.302 1.00 98.00 87 LEU A O 1
ATOM 707 N N . LEU A 1 88 ? 10.993 -6.548 -10.356 1.00 97.38 88 LEU A N 1
ATOM 708 C CA . LEU A 1 88 ? 11.818 -5.367 -10.645 1.00 97.38 88 LEU A CA 1
ATOM 709 C C . LEU A 1 88 ? 13.288 -5.727 -10.832 1.00 97.38 88 LEU A C 1
ATOM 711 O O . LEU A 1 88 ? 13.938 -5.189 -11.721 1.00 97.38 88 LEU A O 1
ATOM 715 N N . LYS A 1 89 ? 13.817 -6.648 -10.021 1.00 98.31 89 LYS A N 1
ATOM 716 C CA . LYS A 1 89 ? 15.194 -7.122 -10.172 1.00 98.31 89 LYS A CA 1
ATOM 717 C C . LYS A 1 89 ? 15.414 -7.741 -11.556 1.00 98.31 89 LYS A C 1
ATOM 719 O O . LYS A 1 89 ? 16.372 -7.375 -12.224 1.00 98.31 89 LYS A O 1
ATOM 724 N N . ALA A 1 90 ? 14.513 -8.615 -12.002 1.00 98.38 90 ALA A N 1
ATOM 725 C CA . ALA A 1 90 ? 14.581 -9.184 -13.347 1.00 98.38 90 ALA A CA 1
ATOM 726 C C . ALA A 1 90 ? 14.422 -8.106 -14.438 1.00 98.38 90 ALA A C 1
ATOM 728 O O . ALA A 1 90 ? 15.111 -8.140 -15.453 1.00 98.38 90 ALA A O 1
ATOM 729 N N . ALA A 1 91 ? 13.566 -7.103 -14.220 1.00 98.19 91 ALA A N 1
ATOM 730 C CA . ALA A 1 91 ? 13.426 -5.977 -15.139 1.00 98.19 91 ALA A CA 1
ATOM 731 C C . ALA A 1 91 ? 14.721 -5.153 -15.257 1.00 98.19 91 ALA A C 1
ATOM 733 O O . ALA A 1 91 ? 15.097 -4.779 -16.366 1.00 98.19 91 ALA A O 1
ATOM 734 N N . PHE A 1 92 ? 15.452 -4.946 -14.156 1.00 98.50 92 PHE A N 1
ATOM 735 C CA . PHE A 1 92 ? 16.767 -4.297 -14.175 1.00 98.50 92 PHE A CA 1
ATOM 736 C C . PHE A 1 92 ? 17.814 -5.078 -14.978 1.00 98.50 92 PHE A C 1
ATOM 738 O O . PHE A 1 92 ? 18.682 -4.461 -15.589 1.00 98.50 92 PHE A O 1
ATOM 745 N N . GLU A 1 93 ? 17.735 -6.409 -15.005 1.00 98.50 93 GLU A N 1
ATOM 746 C CA . GLU A 1 93 ? 18.628 -7.250 -15.814 1.00 98.50 93 GLU A CA 1
ATOM 747 C C . GLU A 1 93 ? 18.326 -7.134 -17.321 1.00 98.50 93 GLU A C 1
ATOM 749 O O . GLU A 1 93 ? 19.235 -7.252 -18.140 1.00 98.50 93 GLU A O 1
ATOM 754 N N . ILE A 1 94 ? 17.067 -6.874 -17.694 1.00 98.25 94 ILE A N 1
ATOM 755 C CA . ILE A 1 94 ? 16.612 -6.815 -19.094 1.00 98.25 94 ILE A CA 1
ATOM 756 C C . ILE A 1 94 ? 16.675 -5.390 -19.665 1.00 98.25 94 ILE A C 1
ATOM 758 O O . ILE A 1 94 ? 17.102 -5.189 -20.800 1.00 98.25 94 ILE A O 1
ATOM 762 N N . ALA A 1 95 ? 16.210 -4.400 -18.903 1.00 98.06 95 ALA A N 1
ATOM 763 C CA . ALA A 1 95 ? 16.031 -3.016 -19.336 1.00 98.06 95 ALA A CA 1
ATOM 764 C C . ALA A 1 95 ? 16.345 -2.039 -18.181 1.00 98.06 95 ALA A C 1
ATOM 766 O O . ALA A 1 95 ? 15.426 -1.440 -17.607 1.00 98.06 95 ALA A O 1
ATOM 767 N N . PRO A 1 96 ? 17.628 -1.869 -17.812 1.00 98.25 96 PRO A N 1
ATOM 768 C CA . PRO A 1 96 ? 18.029 -1.133 -16.613 1.00 98.25 96 PRO A CA 1
ATOM 769 C C . PRO A 1 96 ? 17.598 0.338 -16.622 1.00 98.25 96 PRO A C 1
ATOM 771 O O . PRO A 1 96 ? 17.036 0.803 -15.631 1.00 98.25 96 PRO A O 1
ATOM 774 N N . ASP A 1 97 ? 17.789 1.051 -17.735 1.00 98.38 97 ASP A N 1
ATOM 775 C CA . ASP A 1 97 ? 17.476 2.484 -17.818 1.00 98.38 97 ASP A CA 1
ATOM 776 C C . ASP A 1 97 ? 15.971 2.749 -17.700 1.00 98.38 97 ASP A C 1
ATOM 778 O O . ASP A 1 97 ? 15.546 3.593 -16.910 1.00 98.38 97 ASP A O 1
ATOM 782 N N . LEU A 1 98 ? 15.148 1.980 -18.423 1.00 98.06 98 LEU A N 1
ATOM 783 C CA . LEU A 1 98 ? 13.686 2.085 -18.347 1.00 98.06 98 LEU A CA 1
ATOM 784 C C . LEU A 1 98 ? 13.166 1.700 -16.959 1.00 98.06 98 LEU A C 1
ATOM 786 O O . LEU A 1 98 ? 12.251 2.336 -16.437 1.00 98.06 98 LEU A O 1
ATOM 790 N N . THR A 1 99 ? 13.759 0.674 -16.344 1.00 98.31 99 THR A N 1
ATOM 791 C CA . THR A 1 99 ? 13.381 0.249 -14.991 1.00 98.31 99 THR A CA 1
ATOM 792 C C . THR A 1 99 ? 13.743 1.323 -13.967 1.00 98.31 99 THR A C 1
ATOM 794 O O . THR A 1 99 ? 12.923 1.641 -13.106 1.00 98.31 99 THR A O 1
ATOM 797 N N . MET A 1 100 ? 14.922 1.947 -14.082 1.00 98.19 100 MET A N 1
ATOM 798 C CA . MET A 1 100 ? 15.325 3.040 -13.194 1.00 98.19 100 MET A CA 1
ATOM 799 C C . MET A 1 100 ? 14.420 4.267 -13.347 1.00 98.19 100 MET A C 1
ATOM 801 O O . MET A 1 100 ? 14.042 4.868 -12.343 1.00 98.19 100 MET A O 1
ATOM 805 N N . GLN A 1 101 ? 14.034 4.618 -14.578 1.00 98.19 101 GLN A N 1
ATOM 806 C CA . GLN A 1 101 ? 13.079 5.702 -14.835 1.00 98.19 101 GLN A CA 1
ATOM 807 C C . GLN A 1 101 ? 11.737 5.431 -14.148 1.00 98.19 101 GLN A C 1
ATOM 809 O O . GLN A 1 101 ? 11.286 6.260 -13.363 1.00 98.19 101 GLN A O 1
ATOM 814 N N . ALA A 1 102 ? 11.165 4.238 -14.339 1.00 97.88 102 ALA A N 1
ATOM 815 C CA . ALA A 1 102 ? 9.900 3.864 -13.708 1.00 97.88 102 ALA A CA 1
ATOM 816 C C . ALA A 1 102 ? 9.971 3.893 -12.173 1.00 97.88 102 ALA A C 1
ATOM 818 O O . ALA A 1 102 ? 9.065 4.401 -11.515 1.00 97.88 102 ALA A O 1
ATOM 819 N N . VAL A 1 103 ? 11.064 3.387 -11.589 1.00 97.75 103 VAL A N 1
ATOM 820 C CA . VAL A 1 103 ? 11.290 3.448 -10.137 1.00 97.75 103 VAL A CA 1
ATOM 821 C C . VAL A 1 103 ? 11.364 4.896 -9.659 1.00 97.75 103 VAL A C 1
ATOM 823 O O . VAL A 1 103 ? 10.688 5.247 -8.694 1.00 97.75 103 VAL A O 1
ATOM 826 N N . ARG A 1 104 ? 12.142 5.752 -10.330 1.00 97.81 104 ARG A N 1
ATOM 827 C CA . ARG A 1 104 ? 12.252 7.175 -9.987 1.00 97.81 104 ARG A CA 1
ATOM 828 C C . ARG A 1 104 ? 10.893 7.864 -10.056 1.00 97.81 104 ARG A C 1
ATOM 830 O O . ARG A 1 104 ? 10.544 8.596 -9.133 1.00 97.81 104 ARG A O 1
ATOM 837 N N . ASP A 1 105 ? 10.145 7.642 -11.130 1.00 97.00 105 ASP A N 1
ATOM 838 C CA . ASP A 1 105 ? 8.867 8.312 -11.366 1.00 97.00 105 ASP A CA 1
ATOM 839 C C . ASP A 1 105 ? 7.829 7.904 -10.324 1.00 97.00 105 ASP A C 1
ATOM 841 O O . ASP A 1 105 ? 7.135 8.765 -9.782 1.00 97.00 105 ASP A O 1
ATOM 845 N N . VAL A 1 106 ? 7.789 6.621 -9.964 1.00 96.12 106 VAL A N 1
ATOM 846 C CA . VAL A 1 106 ? 6.939 6.124 -8.881 1.00 96.12 106 VAL A CA 1
ATOM 847 C C . VAL A 1 106 ? 7.356 6.696 -7.533 1.00 96.12 106 VAL A C 1
ATOM 849 O O . VAL A 1 106 ? 6.493 7.174 -6.810 1.00 96.12 106 VAL A O 1
ATOM 852 N N . VAL A 1 107 ? 8.644 6.669 -7.177 1.00 94.88 107 VAL A N 1
ATOM 853 C CA . VAL A 1 107 ? 9.111 7.138 -5.859 1.00 94.88 107 VAL A CA 1
ATOM 854 C C . VAL A 1 107 ? 8.835 8.628 -5.670 1.00 94.88 107 VAL A C 1
ATOM 856 O O . VAL A 1 107 ? 8.368 9.034 -4.610 1.00 94.88 107 VAL A O 1
ATOM 859 N N . VAL A 1 108 ? 9.090 9.447 -6.693 1.00 95.75 108 VAL A N 1
ATOM 860 C CA . VAL A 1 108 ? 8.888 10.904 -6.623 1.00 95.75 108 VAL A CA 1
ATOM 861 C C . VAL A 1 108 ? 7.408 11.271 -6.541 1.00 95.75 108 VAL A C 1
ATOM 863 O O . VAL A 1 108 ? 7.057 12.241 -5.873 1.00 95.75 108 VAL A O 1
ATOM 866 N N . ASN A 1 109 ? 6.540 10.507 -7.205 1.00 93.25 109 ASN A N 1
ATOM 867 C CA . ASN A 1 109 ? 5.110 10.801 -7.282 1.00 93.25 109 ASN A CA 1
ATOM 868 C C . ASN A 1 109 ? 4.258 9.862 -6.420 1.00 93.25 109 ASN A C 1
ATOM 870 O O . ASN A 1 109 ? 3.046 9.791 -6.622 1.00 93.25 109 ASN A O 1
ATOM 874 N N . PHE A 1 110 ? 4.867 9.120 -5.490 1.00 91.31 110 PHE A 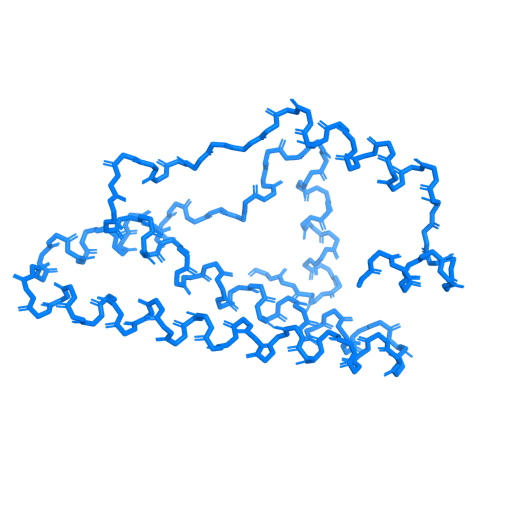N 1
ATOM 875 C CA . PHE A 1 110 ? 4.173 8.063 -4.766 1.00 91.31 110 PHE A CA 1
ATOM 876 C C . PHE A 1 110 ? 2.985 8.622 -3.981 1.00 91.31 110 PHE A C 1
ATOM 878 O O . PHE A 1 110 ? 3.112 9.568 -3.202 1.00 91.31 110 PHE A O 1
ATOM 885 N N . ARG A 1 111 ? 1.822 7.996 -4.163 1.00 87.75 111 ARG A N 1
ATOM 886 C CA . ARG A 1 111 ? 0.607 8.276 -3.401 1.00 87.75 111 ARG A CA 1
ATOM 887 C C . ARG A 1 111 ? -0.066 6.969 -3.024 1.00 87.75 111 ARG A C 1
ATOM 889 O O . ARG A 1 111 ? -0.155 6.042 -3.833 1.00 87.75 111 ARG A O 1
ATOM 896 N N . MET A 1 112 ? -0.575 6.911 -1.799 1.00 86.62 112 MET A N 1
ATOM 897 C CA . MET A 1 112 ? -1.372 5.774 -1.344 1.00 86.62 112 MET A CA 1
ATOM 898 C C . MET A 1 112 ? -2.621 5.622 -2.224 1.00 86.62 112 MET A C 1
ATOM 900 O O . MET A 1 112 ? -3.221 6.634 -2.574 1.00 86.62 112 MET A O 1
ATOM 904 N N . PRO A 1 113 ? -3.069 4.396 -2.543 1.00 80.88 113 PRO A N 1
ATOM 905 C CA . PRO A 1 113 ? -4.193 4.173 -3.461 1.00 80.88 113 PRO A CA 1
ATOM 906 C C . PRO A 1 113 ? -5.511 4.797 -2.972 1.00 80.88 113 PRO A C 1
ATOM 908 O O . PRO A 1 113 ? -6.389 5.102 -3.769 1.00 80.88 113 PRO A O 1
ATOM 911 N N . GLY A 1 114 ? -5.630 5.050 -1.664 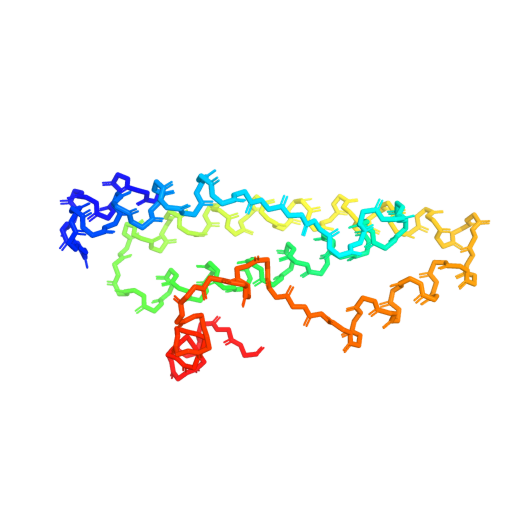1.00 79.94 114 GLY A N 1
ATOM 912 C CA . GLY A 1 114 ? -6.755 5.768 -1.068 1.00 79.94 114 GLY A CA 1
ATOM 913 C C . GLY A 1 114 ? -6.701 7.293 -1.198 1.00 79.94 114 GLY A C 1
ATOM 914 O O . GLY A 1 114 ? -7.578 7.949 -0.653 1.00 79.94 114 GLY A O 1
ATOM 915 N N . HIS A 1 115 ? -5.716 7.890 -1.879 1.00 82.25 115 HIS A N 1
ATOM 916 C CA . HIS A 1 115 ? -5.530 9.349 -1.879 1.00 82.25 115 HIS A CA 1
ATOM 917 C C . HIS A 1 115 ? -6.706 10.144 -2.469 1.00 82.25 115 HIS A C 1
ATOM 919 O O . HIS A 1 115 ? -6.811 11.343 -2.232 1.00 82.25 115 HIS A O 1
ATOM 925 N N . SER A 1 116 ? -7.553 9.511 -3.283 1.00 81.31 116 SER A N 1
ATOM 926 C CA . SER A 1 116 ? -8.738 10.122 -3.894 1.00 81.31 116 SER A CA 1
ATOM 927 C C . SER A 1 116 ? -9.972 10.071 -2.991 1.00 81.31 116 SER A C 1
ATOM 929 O O . SER A 1 116 ? -10.981 10.700 -3.299 1.00 81.31 116 SER A O 1
ATOM 931 N N . ILE A 1 117 ? -9.901 9.348 -1.870 1.00 83.38 117 ILE A N 1
ATOM 932 C CA . ILE A 1 117 ? -11.009 9.196 -0.933 1.00 83.38 117 ILE A CA 1
ATOM 933 C C . ILE A 1 117 ? -11.345 10.553 -0.286 1.00 83.38 117 ILE A C 1
ATOM 935 O O . ILE A 1 117 ? -10.446 11.232 0.229 1.00 83.38 117 ILE A O 1
ATOM 939 N N . PRO A 1 118 ? -12.635 10.935 -0.201 1.00 82.25 118 PRO A N 1
ATOM 940 C CA . PRO A 1 118 ? -13.049 12.123 0.536 1.00 82.25 118 PRO A CA 1
ATOM 941 C C . PRO A 1 118 ? -12.534 12.1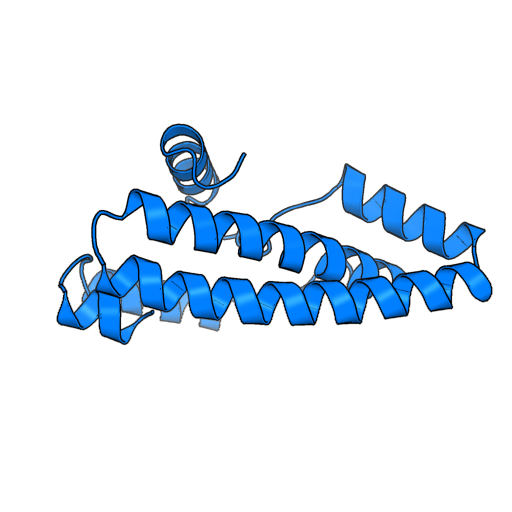22 1.983 1.00 82.25 118 PRO A C 1
ATOM 943 O O . PRO A 1 118 ? -12.800 11.206 2.759 1.00 82.25 118 PRO A O 1
ATOM 946 N N . GLY A 1 119 ? -11.797 13.171 2.359 1.00 84.31 119 GLY A N 1
ATOM 947 C CA . GLY A 1 119 ? -11.221 13.309 3.701 1.00 84.31 119 GLY A CA 1
ATOM 948 C C . GLY A 1 119 ? -9.919 12.533 3.938 1.00 84.31 119 GLY A C 1
ATOM 949 O O . GLY A 1 119 ? -9.445 12.513 5.077 1.00 84.31 119 GLY A O 1
ATOM 950 N N . PHE A 1 120 ? -9.314 11.944 2.899 1.00 85.38 120 PHE A N 1
ATOM 951 C CA . PHE A 1 120 ? -8.074 11.173 3.023 1.00 85.38 120 PHE A CA 1
ATOM 952 C C . PHE A 1 120 ? -6.932 11.965 3.665 1.00 85.38 120 PHE A C 1
ATOM 954 O O . PHE A 1 120 ? -6.268 11.439 4.547 1.00 85.38 120 PHE A O 1
ATOM 961 N N . GLU A 1 121 ? -6.726 13.233 3.303 1.00 86.06 121 GLU A N 1
ATOM 962 C CA . GLU A 1 121 ? -5.646 14.053 3.882 1.00 86.06 121 GLU A CA 1
ATOM 963 C C . GLU A 1 121 ? -5.763 14.182 5.405 1.00 86.06 121 GLU A C 1
ATOM 965 O O . GLU A 1 121 ? -4.774 14.080 6.131 1.00 86.06 121 GLU A O 1
ATOM 970 N N . ARG A 1 122 ? -6.992 14.340 5.911 1.00 88.75 122 ARG A N 1
ATOM 971 C CA . ARG A 1 122 ? -7.252 14.391 7.351 1.00 88.75 122 ARG A CA 1
ATOM 972 C C . ARG A 1 122 ? -6.972 13.041 8.010 1.00 88.75 122 ARG A C 1
ATOM 974 O O . ARG A 1 122 ? -6.391 13.016 9.092 1.00 88.75 122 ARG A O 1
ATOM 981 N N . ALA A 1 123 ? -7.370 11.940 7.374 1.00 86.88 123 ALA A N 1
ATOM 982 C CA . ALA A 1 123 ? -7.087 10.595 7.869 1.00 86.88 123 ALA A CA 1
ATOM 983 C C . ALA A 1 123 ? -5.578 10.294 7.860 1.00 86.88 123 ALA A C 1
ATOM 985 O O . ALA A 1 123 ? -5.053 9.779 8.841 1.00 86.88 123 ALA A O 1
ATOM 986 N N . ALA A 1 124 ? -4.864 10.695 6.806 1.00 86.81 124 ALA A N 1
ATOM 987 C CA . ALA A 1 124 ? -3.416 10.562 6.690 1.00 86.81 124 ALA A CA 1
ATOM 988 C C . ALA A 1 124 ? -2.689 11.371 7.774 1.00 86.81 124 ALA A C 1
ATOM 990 O O . ALA A 1 124 ? -1.790 10.851 8.425 1.00 86.81 124 ALA A O 1
ATOM 991 N N . ALA A 1 125 ? -3.130 12.603 8.050 1.00 88.62 125 ALA A N 1
ATOM 992 C CA . ALA A 1 125 ? -2.590 13.396 9.152 1.00 88.62 125 ALA A CA 1
ATOM 993 C C . ALA A 1 125 ? -2.823 12.724 10.517 1.00 88.62 125 ALA A C 1
ATOM 995 O O . ALA A 1 125 ? -1.932 12.714 11.362 1.00 88.62 125 ALA A O 1
ATOM 996 N N . GLN A 1 126 ? -3.997 12.124 10.736 1.00 90.62 126 GLN A N 1
ATOM 997 C CA . GLN A 1 126 ? -4.278 11.365 11.959 1.00 90.62 126 GLN A CA 1
ATOM 998 C C . GLN A 1 126 ? -3.414 10.104 12.073 1.00 90.62 126 GLN A C 1
ATOM 1000 O O . GLN A 1 126 ? -2.919 9.814 13.158 1.00 90.62 126 GLN A O 1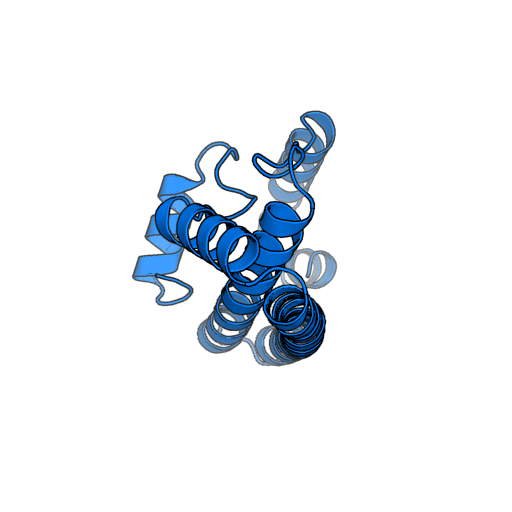
ATOM 1005 N N . MET A 1 127 ? -3.199 9.387 10.968 1.00 89.69 127 MET A N 1
ATOM 1006 C CA . MET A 1 127 ? -2.290 8.241 10.911 1.00 89.69 127 MET A CA 1
ATOM 1007 C C . MET A 1 127 ? -0.848 8.639 11.227 1.00 89.69 127 MET A C 1
ATOM 1009 O O . MET A 1 127 ? -0.179 7.913 11.953 1.00 89.69 127 MET A O 1
ATOM 1013 N N . ALA A 1 128 ? -0.382 9.784 10.726 1.00 89.56 128 ALA A N 1
ATOM 1014 C CA . ALA A 1 128 ? 0.960 10.289 11.001 1.00 89.56 128 ALA A CA 1
ATOM 1015 C C . ALA A 1 128 ? 1.130 10.697 12.475 1.00 89.56 128 ALA A C 1
ATOM 1017 O O . ALA A 1 128 ? 2.105 10.322 13.121 1.00 89.56 128 ALA A O 1
ATOM 1018 N N . ILE A 1 129 ? 0.148 11.415 13.041 1.00 90.88 129 ILE A N 1
ATOM 1019 C CA . ILE A 1 129 ? 0.127 11.790 14.469 1.00 90.88 129 ILE A CA 1
ATOM 1020 C C . ILE A 1 129 ? 0.130 10.549 15.357 1.00 90.88 129 ILE A C 1
ATOM 1022 O O . ILE A 1 129 ? 0.827 10.505 16.365 1.00 90.88 129 ILE A O 1
ATOM 1026 N N . GLY A 1 130 ? -0.659 9.549 14.981 1.00 88.19 130 GLY A N 1
ATOM 1027 C CA . GLY A 1 130 ? -0.672 8.256 15.633 1.00 88.19 130 GLY A CA 1
ATOM 1028 C C . GLY A 1 130 ? 0.415 7.335 15.108 1.00 88.19 130 GLY A C 1
ATOM 1029 O O . GLY A 1 130 ? 0.138 6.161 15.043 1.00 88.19 130 GLY A O 1
ATOM 1030 N N . GLU A 1 131 ? 1.565 7.815 14.623 1.00 89.69 131 GLU A N 1
ATOM 1031 C CA . GLU A 1 131 ? 2.762 7.034 14.241 1.00 89.69 131 GLU A CA 1
ATOM 1032 C C . GLU A 1 131 ? 2.513 5.758 13.394 1.00 89.69 131 GLU A C 1
ATOM 1034 O O . GLU A 1 131 ? 3.305 4.811 13.397 1.00 89.69 131 GLU A O 1
ATOM 1039 N N . VAL A 1 132 ? 1.391 5.685 12.672 1.00 90.50 132 VAL A N 1
ATOM 1040 C CA . VAL A 1 132 ? 1.004 4.520 11.872 1.00 90.50 132 VAL A CA 1
ATOM 1041 C C . VAL A 1 132 ? 1.817 4.506 10.586 1.00 90.50 132 VAL A C 1
ATOM 1043 O O . VAL A 1 132 ? 2.363 3.468 10.209 1.00 90.50 132 VAL A O 1
ATOM 1046 N N . TYR A 1 133 ? 1.889 5.647 9.905 1.00 84.19 133 TYR A N 1
ATOM 1047 C CA . TYR A 1 133 ? 2.586 5.799 8.635 1.00 84.19 133 TYR A CA 1
ATOM 1048 C C . TYR A 1 133 ? 2.879 7.282 8.371 1.00 84.19 133 TYR A C 1
ATOM 1050 O O . TYR A 1 133 ? 1.982 8.106 8.555 1.00 84.19 133 TYR A O 1
ATOM 1058 N N . ASN A 1 134 ? 4.106 7.588 7.935 1.00 72.31 134 ASN A N 1
ATOM 1059 C CA . ASN A 1 134 ? 4.616 8.937 7.654 1.00 72.31 134 ASN A CA 1
ATOM 1060 C C . ASN A 1 134 ? 5.118 9.048 6.215 1.00 72.31 134 ASN A C 1
ATOM 1062 O O . ASN A 1 134 ? 5.682 8.043 5.721 1.00 72.31 134 ASN A O 1
#

Secondary structure (DSSP, 8-state):
-HHHHHHHT-S-HHHHHHHHHHHHHH----TTTT-HHHHHHHHHHHHHHHHHHHHHHHHHT--HHHHHHHHHHHHHHHHHHHHHHHHHHHHHHH-HHHHHHHHHHHHHT---TTTTSTTHHHHHHHHHHTTS--

Organism: NCBI:txid1508375

Sequence (134 aa):
MRDYLLASRAVDPDKLEQFRMAHMSEGFESDNRHSMLHSVAYVAFQELATRISHRNTGHQSGDPVCDRMLARIATDENLHMVFYRNLLKAAFEIAPDLTMQAVRDVVVNFRMPGHSIPGFERAAAQMAIGEVYN

InterPro domains:
  IPR005067 Fatty acid desaturase, type 2 [PF03405] (1-133)
  IPR005067 Fatty acid desaturase, type 2 [PTHR31155] (1-117)
  IPR009078 Ferritin-like superfamily [SSF47240] (1-133)
  IPR012348 Ribonucleotide reductase-like [G3DSA:1.10.620.20] (1-134)

pLDDT: mean 93.5, std 5.07, range [72.31, 98.5]